Protein AF-A0A972WVD7-F1 (afdb_monomer)

pLDDT: mean 78.15, std 14.5, range [39.5, 92.31]

Structure (mmCIF, N/CA/C/O backbone):
data_AF-A0A972WVD7-F1
#
_entry.id   AF-A0A972WVD7-F1
#
loop_
_atom_site.group_PDB
_atom_site.id
_atom_site.type_symbol
_atom_site.label_atom_id
_atom_site.label_alt_id
_atom_site.label_comp_id
_atom_site.label_asym_id
_atom_site.label_entity_id
_atom_site.label_seq_id
_atom_site.pdbx_PDB_ins_code
_atom_site.Cartn_x
_atom_site.Cartn_y
_atom_site.Cartn_z
_atom_site.occupancy
_atom_site.B_iso_or_equiv
_atom_site.auth_seq_id
_atom_site.auth_comp_id
_atom_site.auth_asym_id
_atom_site.auth_atom_id
_atom_site.pdbx_PDB_model_num
ATOM 1 N N . GLU A 1 1 ? -7.934 10.487 8.798 1.00 73.00 1 GLU A N 1
ATOM 2 C CA . GLU A 1 1 ? -6.729 9.650 8.626 1.00 73.00 1 GLU A CA 1
ATOM 3 C C . GLU A 1 1 ? -6.950 8.704 7.460 1.00 73.00 1 GLU A C 1
ATOM 5 O O . GLU A 1 1 ? -8.036 8.141 7.373 1.00 73.00 1 GLU A O 1
ATOM 10 N N . TRP A 1 2 ? -5.970 8.592 6.565 1.00 85.56 2 TRP A N 1
ATOM 11 C CA . TRP A 1 2 ? -6.013 7.792 5.338 1.00 85.56 2 TRP A CA 1
ATOM 12 C C . TRP A 1 2 ? -4.784 6.885 5.298 1.00 85.56 2 TRP A C 1
ATOM 14 O O . TRP A 1 2 ? -3.718 7.300 5.753 1.00 85.56 2 TRP A O 1
ATOM 24 N N . PHE A 1 3 ? -4.922 5.665 4.780 1.00 85.94 3 PHE A N 1
ATOM 25 C CA . PHE A 1 3 ? -3.833 4.691 4.740 1.00 85.94 3 PHE A CA 1
ATOM 26 C C . PHE A 1 3 ? -3.684 4.082 3.347 1.00 85.94 3 PHE A C 1
ATOM 28 O O . PHE A 1 3 ? -4.654 3.599 2.766 1.00 85.94 3 PHE A O 1
ATOM 35 N N . ILE A 1 4 ? -2.454 4.081 2.836 1.00 86.38 4 ILE A N 1
ATOM 36 C CA . ILE A 1 4 ? -2.095 3.482 1.550 1.00 86.38 4 ILE A CA 1
ATOM 37 C C . ILE A 1 4 ? -0.870 2.596 1.793 1.00 86.38 4 ILE A C 1
ATOM 39 O O . ILE A 1 4 ? 0.201 3.125 2.106 1.00 86.38 4 ILE A O 1
ATOM 43 N N . PRO A 1 5 ? -0.990 1.262 1.699 1.00 82.25 5 PRO A N 1
ATOM 44 C CA . PRO A 1 5 ? 0.173 0.395 1.753 1.00 82.25 5 PRO A CA 1
ATOM 45 C C . PRO A 1 5 ? 1.001 0.594 0.478 1.00 82.25 5 PRO A C 1
ATOM 47 O O . PRO A 1 5 ? 0.522 0.352 -0.624 1.00 82.25 5 PRO A O 1
ATOM 50 N N . ILE A 1 6 ? 2.251 1.023 0.642 1.00 77.88 6 ILE A N 1
ATOM 51 C CA . ILE A 1 6 ? 3.231 1.142 -0.440 1.00 77.88 6 ILE A CA 1
ATOM 52 C C . ILE A 1 6 ? 4.359 0.140 -0.196 1.00 77.88 6 ILE A C 1
ATOM 54 O O . ILE A 1 6 ? 4.836 0.020 0.931 1.00 77.88 6 ILE A O 1
ATOM 58 N N . HIS A 1 7 ? 4.785 -0.542 -1.263 1.00 73.44 7 HIS A N 1
ATOM 59 C CA . HIS A 1 7 ? 5.842 -1.562 -1.297 1.00 73.44 7 HIS A CA 1
ATOM 60 C C . HIS A 1 7 ? 5.420 -2.990 -0.891 1.00 73.44 7 HIS A C 1
ATOM 62 O O . HIS A 1 7 ? 4.847 -3.241 0.168 1.00 73.44 7 HIS A O 1
ATOM 68 N N . GLY A 1 8 ? 5.827 -3.960 -1.717 1.00 74.75 8 GLY A N 1
ATOM 69 C CA . GLY A 1 8 ? 5.673 -5.396 -1.480 1.00 74.75 8 GLY A CA 1
ATOM 70 C C . GLY A 1 8 ? 4.841 -6.091 -2.553 1.00 74.75 8 GLY A C 1
ATOM 71 O O . GLY A 1 8 ? 4.152 -5.456 -3.342 1.00 74.75 8 GLY A O 1
ATOM 72 N N . GLU A 1 9 ? 4.902 -7.421 -2.586 1.00 81.44 9 GLU A N 1
ATOM 73 C CA . GLU A 1 9 ? 3.945 -8.199 -3.371 1.00 81.44 9 GLU A CA 1
ATOM 74 C C . GLU A 1 9 ? 2.519 -7.971 -2.851 1.00 81.44 9 GLU A C 1
ATOM 76 O O . GLU A 1 9 ? 2.316 -7.638 -1.681 1.00 81.44 9 GLU A O 1
ATOM 81 N N . TYR A 1 10 ? 1.520 -8.236 -3.694 1.00 83.19 10 TYR A N 1
ATOM 82 C CA . TYR A 1 10 ? 0.101 -8.064 -3.367 1.00 83.19 10 TYR A CA 1
ATOM 83 C C . TYR A 1 10 ? -0.290 -8.617 -1.986 1.00 83.19 10 TYR A C 1
ATOM 85 O O . TYR A 1 10 ? -1.013 -7.979 -1.223 1.00 83.19 10 TYR A O 1
ATOM 93 N N . ARG A 1 11 ? 0.261 -9.776 -1.606 1.00 85.81 11 ARG A N 1
ATOM 94 C CA . ARG A 1 11 ? -0.012 -10.422 -0.311 1.00 85.81 11 ARG A CA 1
ATOM 95 C C . ARG A 1 11 ? 0.449 -9.579 0.882 1.00 85.81 11 ARG A C 1
ATOM 97 O O . ARG A 1 11 ? -0.238 -9.548 1.898 1.00 85.81 11 ARG A O 1
ATOM 104 N N . HIS A 1 12 ? 1.576 -8.878 0.759 1.00 85.88 12 HIS A N 1
ATOM 105 C CA . HIS A 1 12 ? 2.060 -7.969 1.798 1.00 85.88 12 HIS A CA 1
ATOM 106 C C . HIS A 1 12 ? 1.146 -6.750 1.932 1.00 85.88 12 HIS A C 1
ATOM 108 O O . HIS A 1 12 ? 0.848 -6.331 3.048 1.00 85.88 12 HIS A O 1
ATOM 114 N N . MET A 1 13 ? 0.644 -6.221 0.814 1.00 86.62 13 MET A N 1
ATOM 115 C CA . MET A 1 13 ? -0.267 -5.076 0.831 1.00 86.62 13 MET A CA 1
ATOM 116 C C . MET A 1 13 ? -1.623 -5.422 1.465 1.00 86.62 13 MET A C 1
ATOM 118 O O . MET A 1 13 ? -2.170 -4.629 2.236 1.00 86.62 13 MET A O 1
ATOM 122 N N . VAL A 1 14 ? -2.137 -6.630 1.213 1.00 87.12 14 VAL A N 1
ATOM 123 C CA . VAL A 1 14 ? -3.353 -7.146 1.864 1.00 87.12 14 VAL A CA 1
ATOM 124 C C . VAL A 1 14 ? -3.146 -7.299 3.372 1.00 87.12 14 VAL A C 1
ATOM 126 O O . VAL A 1 14 ? -3.949 -6.782 4.146 1.00 87.12 14 VAL A O 1
ATOM 129 N N . ALA A 1 15 ? -2.045 -7.921 3.804 1.00 88.50 15 ALA A N 1
ATOM 130 C CA . ALA A 1 15 ? -1.742 -8.072 5.228 1.00 88.50 15 ALA A CA 1
ATOM 131 C C . ALA A 1 15 ? -1.583 -6.712 5.937 1.00 88.50 15 ALA A C 1
ATOM 133 O O . ALA A 1 15 ? -2.090 -6.511 7.038 1.00 88.50 15 ALA A O 1
ATOM 134 N N . ASN A 1 16 ? -0.936 -5.742 5.286 1.00 87.62 16 ASN A N 1
ATOM 135 C CA . ASN A 1 16 ? -0.775 -4.394 5.830 1.00 87.62 16 ASN A CA 1
ATOM 136 C C . ASN A 1 16 ? -2.120 -3.644 5.922 1.00 87.62 16 ASN A C 1
ATOM 138 O O . ASN A 1 16 ? -2.382 -2.924 6.882 1.00 87.62 16 ASN A O 1
ATOM 142 N N . THR A 1 17 ? -3.018 -3.872 4.960 1.00 88.00 17 THR A N 1
ATOM 143 C CA . THR A 1 17 ? -4.398 -3.362 4.993 1.00 88.00 17 THR A CA 1
ATOM 144 C C . THR A 1 17 ? -5.188 -3.948 6.163 1.00 88.00 17 THR A C 1
ATOM 146 O O . THR A 1 17 ? -5.942 -3.234 6.822 1.00 88.00 17 THR A O 1
ATOM 149 N N . GLU A 1 18 ? -5.029 -5.240 6.450 1.00 89.81 18 GLU A N 1
ATOM 150 C CA . GLU A 1 18 ? -5.657 -5.883 7.609 1.00 89.81 18 GLU A CA 1
ATOM 151 C C . GLU A 1 18 ? -5.130 -5.319 8.929 1.00 89.81 18 GLU A C 1
ATOM 153 O O . GLU A 1 18 ? -5.926 -5.012 9.817 1.00 89.81 18 GLU A O 1
ATOM 158 N N . LEU A 1 19 ? -3.820 -5.085 9.035 1.00 88.94 19 LEU A N 1
ATOM 159 C CA . LEU A 1 19 ? -3.229 -4.415 10.195 1.00 88.94 19 LEU A CA 1
ATOM 160 C C . LEU A 1 19 ? -3.802 -3.007 10.385 1.00 88.94 19 LEU A C 1
ATOM 162 O O . LEU A 1 19 ? -4.213 -2.667 11.491 1.00 88.94 19 LEU A O 1
ATOM 166 N N . ALA A 1 20 ? -3.921 -2.212 9.320 1.00 88.38 20 ALA A N 1
ATOM 167 C CA . ALA A 1 20 ? -4.516 -0.877 9.398 1.00 88.38 20 ALA A CA 1
ATOM 168 C C . ALA A 1 20 ? -5.971 -0.904 9.905 1.00 88.38 20 ALA A C 1
ATOM 170 O O . ALA A 1 20 ? -6.357 -0.057 10.713 1.00 88.38 20 ALA A O 1
ATOM 171 N N . LYS A 1 21 ? -6.766 -1.909 9.506 1.00 88.75 21 LYS A N 1
ATOM 172 C CA . LYS A 1 21 ? -8.128 -2.112 10.035 1.00 88.75 21 LYS A CA 1
ATOM 173 C C . LYS A 1 21 ? -8.117 -2.416 11.534 1.00 88.75 21 LYS A C 1
ATOM 175 O O . LYS A 1 21 ? -8.924 -1.854 12.268 1.00 88.75 21 LYS A O 1
ATOM 180 N N . ILE A 1 22 ? -7.206 -3.278 11.991 1.00 92.31 22 ILE A N 1
ATOM 181 C CA . ILE A 1 22 ? -7.064 -3.640 13.413 1.00 92.31 22 ILE A CA 1
ATOM 182 C C . ILE A 1 22 ? -6.651 -2.422 14.249 1.00 92.31 22 ILE A C 1
ATOM 184 O O . ILE A 1 22 ? -7.145 -2.241 15.358 1.00 92.31 22 ILE A O 1
ATOM 188 N N . MET A 1 23 ? -5.802 -1.553 13.697 1.00 89.75 23 MET A N 1
ATOM 189 C CA . MET A 1 23 ? -5.353 -0.314 14.340 1.00 89.75 23 MET A CA 1
ATOM 190 C C . MET A 1 23 ? -6.424 0.791 14.377 1.00 89.75 23 MET A C 1
ATOM 192 O O . MET A 1 23 ? -6.175 1.858 14.932 1.00 89.75 23 MET A O 1
ATOM 196 N N . GLY A 1 24 ? -7.615 0.548 13.818 1.00 90.62 24 GLY A N 1
ATOM 197 C CA . GLY A 1 24 ? -8.756 1.461 13.897 1.00 90.62 24 GLY A CA 1
ATOM 198 C C . GLY A 1 24 ? -8.942 2.376 12.686 1.00 90.62 24 GLY A C 1
ATOM 199 O O . GLY A 1 24 ? -9.817 3.243 12.715 1.00 90.62 24 GLY A O 1
ATOM 200 N N . VAL A 1 25 ? -8.185 2.185 11.600 1.00 88.88 25 VAL A N 1
ATOM 201 C CA . VAL A 1 25 ? -8.425 2.926 10.355 1.00 88.88 25 VAL A CA 1
ATOM 202 C C . VAL A 1 25 ? -9.725 2.426 9.725 1.00 88.88 25 VAL A C 1
ATOM 204 O O . VAL A 1 25 ? -9.896 1.234 9.460 1.00 88.88 25 VAL A O 1
ATOM 207 N N . ALA A 1 26 ? -10.660 3.345 9.468 1.00 88.19 26 ALA A N 1
ATOM 208 C CA . ALA A 1 26 ? -11.920 3.005 8.818 1.00 88.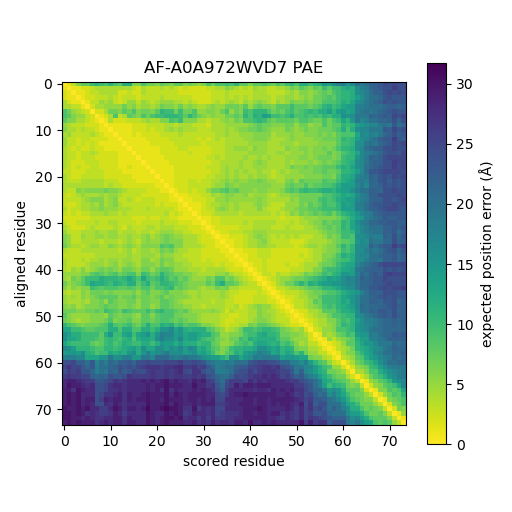19 26 ALA A CA 1
ATOM 209 C C . ALA A 1 26 ? -11.648 2.356 7.444 1.00 88.19 26 ALA A C 1
ATOM 211 O O . ALA A 1 26 ? -10.881 2.922 6.669 1.00 88.19 26 ALA A O 1
ATOM 212 N N . PRO A 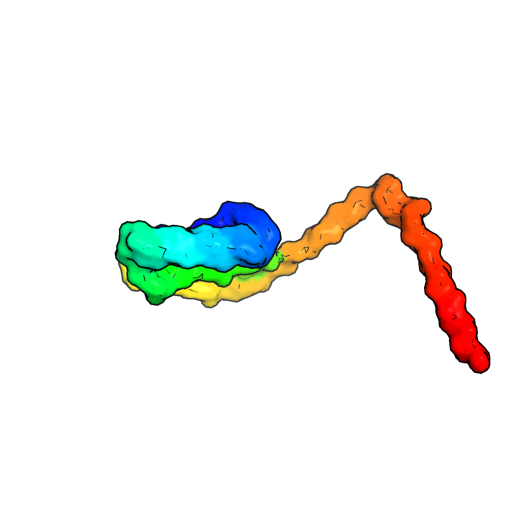1 27 ? -12.300 1.235 7.078 1.00 84.31 27 PRO A N 1
ATOM 213 C CA . PRO A 1 27 ? -12.033 0.544 5.812 1.00 84.31 27 PRO A CA 1
ATOM 214 C C . PRO A 1 27 ? -12.194 1.425 4.571 1.00 84.31 27 PRO A C 1
ATOM 216 O O . PRO A 1 27 ? -11.454 1.269 3.610 1.00 84.31 27 PRO A O 1
ATOM 219 N N . ARG A 1 28 ? -13.124 2.389 4.617 1.00 84.94 28 ARG A N 1
ATOM 220 C CA . ARG A 1 28 ? -13.340 3.378 3.547 1.00 84.94 28 ARG A CA 1
ATOM 221 C C . ARG A 1 28 ? -12.157 4.339 3.353 1.00 84.94 28 ARG A C 1
ATOM 223 O O . ARG A 1 28 ? -12.107 5.032 2.350 1.00 84.94 28 ARG A O 1
ATOM 230 N N . ASN A 1 29 ? -11.253 4.400 4.331 1.00 87.25 29 ASN A N 1
ATOM 231 C CA . ASN A 1 29 ? -10.071 5.248 4.321 1.00 87.25 29 ASN A CA 1
ATOM 232 C C . ASN A 1 29 ? -8.784 4.488 3.959 1.00 87.25 29 ASN A C 1
ATOM 234 O O . ASN A 1 29 ? -7.698 5.067 4.037 1.00 87.25 29 ASN A O 1
ATOM 238 N N . ILE A 1 30 ? -8.893 3.205 3.604 1.00 88.94 30 ILE A N 1
ATOM 239 C CA . ILE A 1 30 ? -7.757 2.383 3.194 1.00 88.94 30 ILE A CA 1
ATOM 240 C C . ILE A 1 30 ? -7.851 2.139 1.692 1.00 88.94 30 ILE A C 1
ATOM 242 O O . ILE A 1 30 ? -8.816 1.533 1.228 1.00 88.94 30 ILE A O 1
ATOM 246 N N . LEU A 1 31 ? -6.843 2.587 0.948 1.00 88.25 31 LEU A N 1
ATOM 247 C CA . LEU A 1 31 ? -6.785 2.428 -0.501 1.00 88.25 31 LEU A CA 1
ATOM 248 C C . LEU A 1 31 ? -5.644 1.490 -0.877 1.00 88.25 31 LEU A C 1
ATOM 250 O O . LEU A 1 31 ? -4.477 1.800 -0.651 1.00 88.25 31 LEU A O 1
ATOM 254 N N . LEU A 1 32 ? -5.987 0.342 -1.455 1.00 86.94 32 LEU A N 1
ATOM 255 C CA . LEU A 1 32 ? -5.019 -0.617 -1.974 1.00 86.94 32 LEU A CA 1
ATOM 256 C C . LEU A 1 32 ? -4.668 -0.233 -3.415 1.00 86.94 32 LEU A C 1
ATOM 258 O O . LEU A 1 32 ? -5.523 -0.359 -4.284 1.00 86.94 32 LEU A O 1
ATOM 262 N N . CYS A 1 33 ? -3.443 0.232 -3.651 1.00 84.69 33 CYS A N 1
ATOM 263 C CA . CYS A 1 33 ? -2.990 0.686 -4.969 1.00 84.69 33 CYS A CA 1
ATOM 264 C C . CYS A 1 33 ? -1.967 -0.285 -5.560 1.00 84.69 33 CYS A C 1
ATOM 266 O O . CYS A 1 33 ? -1.176 -0.877 -4.823 1.00 84.69 33 CYS A O 1
ATOM 268 N N . GLU A 1 34 ? -1.961 -0.417 -6.882 1.00 81.06 34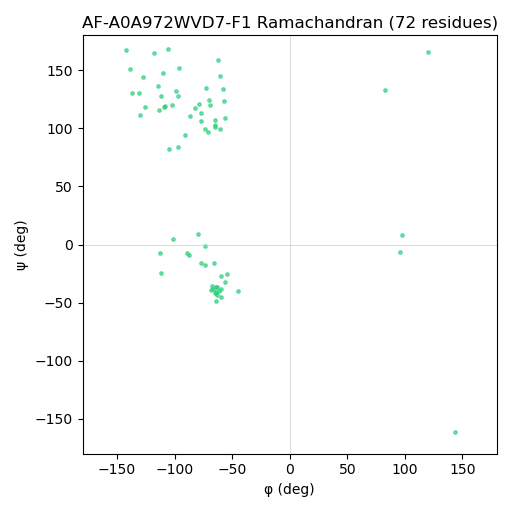 GLU A N 1
ATOM 269 C CA . GLU A 1 34 ? -0.940 -1.136 -7.640 1.00 81.06 34 GLU A CA 1
ATOM 270 C C . GLU A 1 34 ? 0.007 -0.173 -8.368 1.00 81.06 34 GLU A C 1
ATOM 272 O O . GLU A 1 34 ? -0.245 1.029 -8.495 1.00 81.06 34 GLU A O 1
ATOM 277 N N . ASP A 1 35 ? 1.113 -0.717 -8.882 1.00 82.31 35 ASP A N 1
ATOM 278 C CA . ASP A 1 35 ? 2.040 0.044 -9.710 1.00 82.31 35 ASP A CA 1
ATOM 279 C C . ASP A 1 35 ? 1.316 0.637 -10.928 1.00 82.31 35 ASP A C 1
ATOM 281 O O . ASP A 1 35 ? 0.700 -0.055 -11.752 1.00 82.31 35 ASP A O 1
ATOM 285 N N . GLY A 1 36 ? 1.431 1.958 -11.034 1.00 82.44 36 GLY A N 1
ATOM 286 C CA . GLY A 1 36 ? 0.809 2.751 -12.080 1.00 82.44 36 GLY A CA 1
ATOM 287 C C . GLY A 1 36 ? -0.532 3.364 -11.694 1.00 82.44 36 GLY A C 1
ATOM 288 O O . GLY A 1 36 ? -1.025 4.178 -12.465 1.00 82.44 36 GLY A O 1
ATOM 289 N N . ASP A 1 37 ? -1.114 3.060 -10.537 1.00 88.06 37 ASP A N 1
ATOM 290 C CA . ASP A 1 37 ? -2.338 3.737 -10.106 1.00 88.06 37 ASP A CA 1
ATOM 291 C C . ASP A 1 37 ? -2.048 5.181 -9.674 1.00 88.06 37 ASP A C 1
ATOM 293 O O . ASP A 1 37 ? -1.090 5.470 -8.953 1.00 88.06 37 ASP A O 1
ATOM 297 N N . VAL A 1 38 ? -2.889 6.108 -10.128 1.00 88.88 38 VAL A N 1
ATOM 298 C CA . VAL A 1 38 ? -2.864 7.513 -9.716 1.00 88.88 38 VAL A CA 1
ATOM 299 C C . VAL A 1 38 ? -3.897 7.702 -8.621 1.00 88.88 38 VAL A C 1
ATOM 301 O O . VAL A 1 38 ? -5.067 7.364 -8.796 1.00 88.88 38 VAL A O 1
ATOM 304 N N . VAL A 1 39 ? -3.467 8.275 -7.503 1.00 89.25 39 VAL A N 1
ATOM 305 C CA . VAL A 1 39 ? -4.314 8.521 -6.338 1.00 89.25 39 VAL A CA 1
ATOM 306 C C . VAL A 1 39 ? -4.514 10.018 -6.161 1.00 89.25 39 VAL A C 1
ATOM 308 O O . VAL A 1 39 ? -3.546 10.776 -6.093 1.00 89.25 39 VAL A O 1
ATOM 311 N N . GLU A 1 40 ? -5.768 10.439 -6.051 1.00 88.81 40 GLU A N 1
ATOM 312 C CA . GLU A 1 40 ? -6.155 11.815 -5.766 1.00 88.81 40 GLU A CA 1
ATOM 313 C C . GLU A 1 40 ? -6.552 11.953 -4.296 1.00 88.81 40 GLU A C 1
ATOM 315 O O . GLU A 1 40 ? -7.480 11.302 -3.810 1.00 88.81 40 GLU A O 1
ATOM 320 N N . LEU A 1 41 ? -5.837 12.822 -3.581 1.00 86.62 41 LEU A N 1
ATOM 321 C CA . LEU A 1 41 ? -6.101 13.138 -2.183 1.00 86.62 41 LEU A CA 1
ATOM 322 C C . LEU A 1 41 ? -6.673 14.555 -2.082 1.00 86.62 41 LEU A C 1
ATOM 324 O O . LEU A 1 41 ? -5.998 15.530 -2.402 1.00 86.62 41 LEU A O 1
ATOM 328 N N . ASN A 1 42 ? -7.900 14.660 -1.582 1.00 84.00 42 ASN A N 1
ATOM 329 C CA . ASN A 1 42 ? -8.585 15.911 -1.273 1.00 84.00 42 ASN A CA 1
ATOM 330 C C . ASN A 1 42 ? -8.887 15.985 0.234 1.00 84.00 42 ASN A C 1
ATOM 332 O O . ASN A 1 42 ? -8.883 14.972 0.929 1.00 84.00 42 ASN A O 1
ATOM 336 N N . GLU A 1 43 ? -9.233 17.167 0.757 1.00 82.06 43 GLU A N 1
ATOM 337 C CA . GLU A 1 43 ? -9.528 17.360 2.196 1.00 82.06 43 GLU A CA 1
ATOM 338 C C . GLU A 1 43 ? -10.613 16.415 2.745 1.00 82.06 43 GLU A C 1
ATOM 340 O O . GLU A 1 43 ? -10.644 16.119 3.939 1.00 82.06 43 GLU A O 1
ATOM 345 N N . LYS A 1 44 ? -11.512 15.939 1.874 1.00 82.31 44 LYS A N 1
ATOM 346 C CA . LYS A 1 44 ? -12.654 15.093 2.242 1.00 82.31 44 LYS A CA 1
ATOM 347 C C . LYS A 1 44 ? -12.564 13.661 1.720 1.00 82.31 44 LYS A C 1
ATOM 349 O O . LYS A 1 44 ? -13.177 12.789 2.328 1.00 82.31 44 LYS A O 1
ATOM 354 N N . ASN A 1 45 ? -11.815 13.423 0.640 1.00 82.62 45 ASN A N 1
ATOM 355 C CA . ASN A 1 45 ? -11.863 12.174 -0.122 1.00 82.62 45 ASN A CA 1
ATOM 356 C C . ASN A 1 45 ? -10.466 11.706 -0.544 1.00 82.62 45 ASN A C 1
ATOM 358 O O . ASN A 1 45 ? -9.579 12.519 -0.798 1.00 82.62 45 ASN A O 1
ATOM 362 N N . LEU A 1 46 ? -10.329 10.392 -0.683 1.00 84.94 46 LEU A N 1
ATOM 363 C CA . LEU A 1 46 ? -9.198 9.699 -1.286 1.00 84.94 46 LEU A CA 1
ATOM 364 C C . LEU A 1 46 ? -9.771 8.792 -2.382 1.00 84.94 46 LEU A C 1
ATOM 366 O O . LEU A 1 46 ? -10.587 7.929 -2.058 1.00 84.94 46 LEU A O 1
ATOM 370 N N . ASP A 1 47 ? -9.393 9.004 -3.642 1.00 83.62 47 ASP A N 1
ATOM 371 C CA . ASP A 1 47 ? -9.959 8.267 -4.782 1.00 83.62 47 ASP A CA 1
ATOM 372 C C . ASP A 1 47 ? -8.906 7.949 -5.858 1.00 83.62 47 ASP A C 1
ATOM 374 O O . ASP A 1 47 ? -7.796 8.488 -5.844 1.00 83.62 47 ASP A O 1
ATOM 378 N N . PHE A 1 48 ? -9.248 7.067 -6.795 1.00 86.31 48 PHE A N 1
ATOM 379 C CA . PHE A 1 48 ? -8.416 6.753 -7.954 1.00 86.31 48 PHE A CA 1
ATOM 380 C C . PHE A 1 48 ? -8.618 7.793 -9.066 1.00 86.31 48 PHE A C 1
ATOM 382 O O . PHE A 1 48 ? -9.698 7.903 -9.640 1.00 86.31 48 PHE A O 1
ATOM 389 N N . GLY A 1 49 ? -7.553 8.521 -9.410 1.00 85.94 49 GLY A N 1
ATOM 390 C CA . GLY A 1 49 ? -7.538 9.528 -10.481 1.00 85.94 49 GLY A CA 1
ATOM 391 C C . GLY A 1 49 ? -7.213 8.970 -11.870 1.00 85.94 49 GLY A C 1
ATOM 392 O O . GLY A 1 49 ? -7.314 9.676 -12.872 1.00 85.94 49 GLY A O 1
ATOM 393 N N . GLY A 1 50 ? -6.807 7.701 -11.963 1.00 86.06 50 GLY A N 1
ATOM 394 C CA . GLY A 1 50 ? -6.492 7.042 -13.229 1.00 86.06 50 GLY A CA 1
ATOM 395 C C . GLY A 1 50 ? -5.327 6.069 -13.118 1.00 86.06 50 GLY A C 1
ATOM 396 O O . GLY A 1 50 ? -4.965 5.636 -12.027 1.00 86.06 50 GLY A O 1
ATOM 397 N N . ARG A 1 51 ? -4.731 5.726 -14.264 1.00 87.12 51 ARG A N 1
ATOM 398 C CA . ARG A 1 51 ? -3.580 4.824 -14.341 1.00 87.12 51 ARG A CA 1
ATOM 399 C C . ARG A 1 51 ? -2.540 5.356 -15.320 1.00 87.12 51 ARG A C 1
ATOM 401 O O . ARG A 1 51 ? -2.872 5.683 -16.459 1.00 87.12 51 ARG A O 1
ATOM 408 N N . ILE A 1 52 ? -1.288 5.419 -14.890 1.00 87.88 52 ILE A N 1
ATOM 409 C CA . ILE A 1 52 ? -0.127 5.675 -15.738 1.00 87.88 52 ILE A CA 1
ATOM 410 C C . ILE A 1 52 ? 0.538 4.351 -16.147 1.00 87.88 52 ILE A C 1
ATOM 412 O O . ILE A 1 52 ? 0.478 3.368 -15.404 1.00 87.88 52 ILE A O 1
ATOM 416 N N . PRO A 1 53 ? 1.201 4.297 -17.316 1.00 82.56 53 PRO A N 1
ATOM 417 C CA . PRO A 1 53 ? 1.976 3.128 -17.706 1.00 82.56 53 PRO A CA 1
ATOM 418 C C . PRO A 1 53 ? 3.159 2.927 -16.748 1.00 82.56 53 PRO A C 1
ATOM 420 O O . PRO A 1 53 ? 4.137 3.672 -16.789 1.00 82.56 53 PRO A O 1
ATOM 423 N N . ALA A 1 54 ? 3.071 1.911 -15.894 1.00 78.75 54 ALA A N 1
A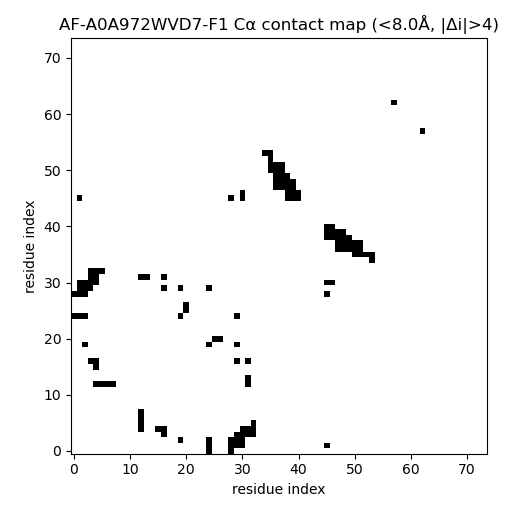TOM 424 C CA . ALA A 1 54 ? 4.168 1.443 -15.054 1.00 78.75 54 ALA A CA 1
ATOM 425 C C . ALA A 1 54 ? 4.706 0.136 -15.643 1.00 78.75 54 ALA A C 1
ATOM 427 O O . ALA A 1 54 ? 4.294 -0.961 -15.271 1.00 78.75 54 ALA A O 1
ATOM 428 N N . GLU A 1 55 ? 5.577 0.256 -16.644 1.00 76.88 55 GLU A N 1
ATOM 429 C CA . GLU A 1 55 ? 6.141 -0.898 -17.340 1.00 76.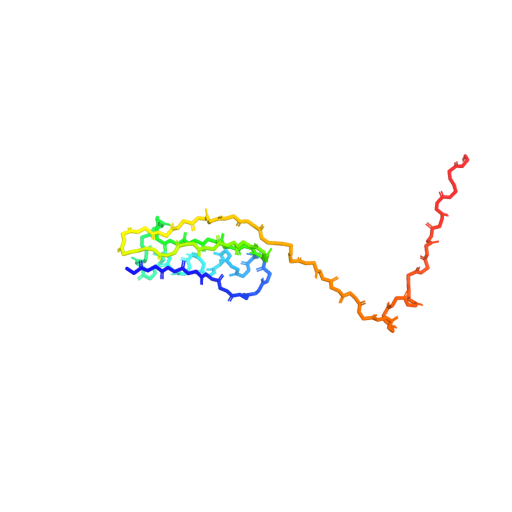88 55 GLU A CA 1
ATOM 430 C C . GLU A 1 55 ? 7.540 -1.221 -16.808 1.00 76.88 55 GLU A C 1
ATOM 432 O O . GLU A 1 55 ? 8.399 -0.347 -16.666 1.00 76.88 55 GLU A O 1
ATOM 437 N N . PHE A 1 56 ? 7.788 -2.498 -16.509 1.00 78.19 56 PHE A N 1
ATOM 438 C CA . PHE A 1 56 ? 9.091 -2.937 -16.024 1.00 78.19 56 PHE A CA 1
ATOM 439 C C . PHE A 1 56 ? 10.090 -3.019 -17.184 1.00 78.19 56 PHE A C 1
ATOM 441 O O . PHE A 1 56 ? 10.054 -3.947 -17.997 1.00 78.19 56 PHE A O 1
ATOM 448 N N . ILE A 1 57 ? 11.017 -2.062 -17.254 1.00 83.44 57 ILE A N 1
ATOM 449 C CA . ILE A 1 57 ? 12.092 -2.084 -18.249 1.00 83.44 57 ILE A CA 1
ATOM 450 C C . ILE A 1 57 ? 13.153 -3.096 -17.818 1.00 83.44 57 ILE A C 1
ATOM 452 O O . ILE A 1 57 ? 13.875 -2.909 -16.838 1.00 83.44 57 ILE A O 1
ATOM 456 N N . VAL A 1 58 ? 13.286 -4.171 -18.595 1.00 83.06 58 VAL A N 1
ATOM 457 C CA . VAL A 1 58 ? 14.338 -5.169 -18.388 1.00 83.06 58 VAL A CA 1
ATOM 458 C C . VAL A 1 58 ? 15.659 -4.638 -18.958 1.00 83.06 58 VAL A C 1
ATOM 460 O O . VAL A 1 58 ? 15.737 -4.390 -20.168 1.00 83.06 58 VAL A O 1
ATOM 463 N N . PRO A 1 59 ? 16.727 -4.508 -18.147 1.00 79.19 59 PRO A N 1
ATOM 464 C CA . PRO A 1 59 ? 18.011 -4.025 -18.633 1.00 79.19 59 PRO A CA 1
ATOM 465 C C . PRO A 1 59 ? 18.570 -4.941 -19.736 1.00 79.19 59 PRO A C 1
ATOM 467 O O . PRO A 1 59 ? 18.429 -6.167 -19.671 1.00 79.19 59 PRO A O 1
ATOM 470 N N . PRO A 1 60 ? 19.261 -4.377 -20.743 1.00 75.62 60 PRO A N 1
ATOM 471 C CA . PRO A 1 60 ? 19.633 -5.091 -21.968 1.00 75.62 60 PRO A CA 1
ATOM 472 C C . PRO A 1 60 ? 20.521 -6.324 -21.730 1.00 75.62 60 PRO A C 1
AT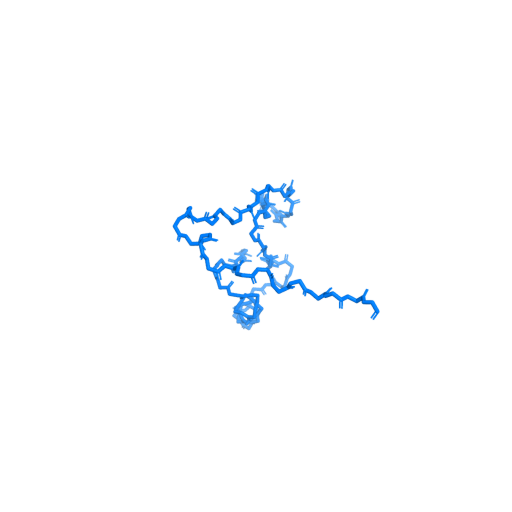OM 474 O O . PRO A 1 60 ? 20.450 -7.299 -22.478 1.00 75.62 60 PRO A O 1
ATOM 477 N N . LYS A 1 61 ? 21.308 -6.349 -20.646 1.00 65.12 61 LYS A N 1
ATOM 478 C CA . LYS A 1 61 ? 22.157 -7.503 -20.292 1.00 65.12 61 LYS A CA 1
ATOM 479 C C . LYS A 1 61 ? 21.381 -8.709 -19.742 1.00 65.12 61 LYS A C 1
ATOM 481 O O . LYS A 1 61 ? 21.911 -9.814 -19.765 1.00 65.12 61 LYS A O 1
ATOM 486 N N . ALA A 1 62 ? 20.134 -8.534 -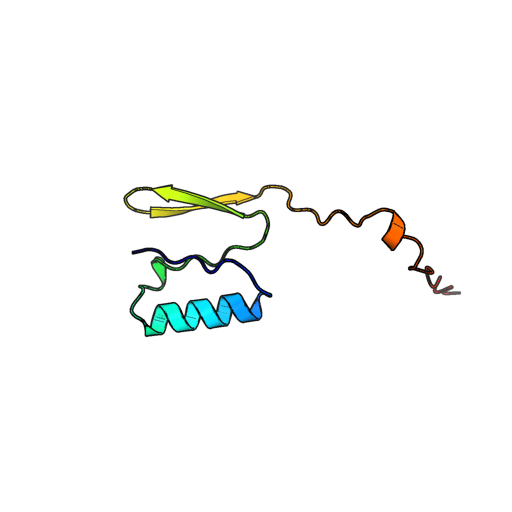19.301 1.00 61.75 62 ALA A N 1
ATOM 487 C CA . ALA A 1 62 ? 19.286 -9.622 -18.804 1.00 61.75 62 ALA A CA 1
ATOM 488 C C . ALA A 1 62 ? 18.459 -10.308 -19.914 1.00 61.75 62 ALA A C 1
ATOM 490 O O . ALA A 1 62 ? 17.838 -11.345 -19.681 1.00 61.75 62 ALA A O 1
ATOM 491 N N . GLN A 1 63 ? 18.466 -9.771 -21.141 1.00 58.38 63 GLN A N 1
ATOM 492 C CA . GLN A 1 63 ? 17.686 -10.313 -22.263 1.00 58.38 63 GLN A CA 1
ATOM 493 C C . GLN A 1 63 ? 18.315 -11.577 -22.890 1.00 58.38 63 GLN A C 1
ATOM 495 O O . GLN A 1 63 ? 17.623 -12.342 -23.560 1.00 58.38 63 GLN A O 1
ATOM 500 N N . HIS A 1 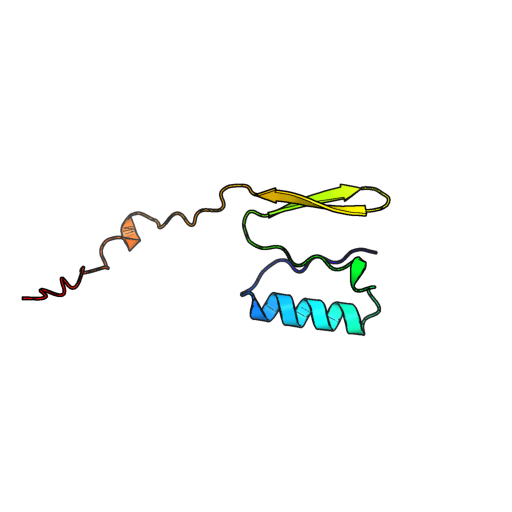64 ? 19.596 -11.856 -22.619 1.00 52.69 64 HIS A N 1
ATOM 501 C CA . HIS A 1 64 ? 20.355 -12.961 -23.229 1.00 52.69 64 HIS A CA 1
ATOM 502 C C . HIS A 1 64 ? 20.095 -14.361 -22.625 1.00 52.69 64 HIS A C 1
ATOM 504 O O . HIS A 1 64 ? 20.787 -15.314 -22.972 1.00 52.69 64 HIS A O 1
ATOM 510 N N . GLY A 1 65 ? 19.094 -14.524 -21.751 1.00 55.19 65 GLY A N 1
ATOM 511 C CA . GLY A 1 65 ? 18.840 -15.789 -21.041 1.00 55.19 65 GLY A CA 1
ATOM 512 C C . GLY A 1 65 ? 17.553 -16.545 -21.392 1.00 55.19 65 GLY A C 1
ATOM 513 O O . GLY A 1 65 ? 17.374 -17.665 -20.919 1.00 55.19 65 GLY A O 1
ATOM 514 N N . ARG A 1 66 ? 16.627 -15.997 -22.193 1.00 51.56 66 ARG A N 1
ATOM 515 C CA . ARG A 1 66 ? 15.374 -16.709 -22.523 1.00 51.56 66 ARG A CA 1
ATOM 516 C C . ARG A 1 66 ? 15.474 -17.416 -23.870 1.00 51.56 66 ARG A C 1
ATOM 518 O O . ARG A 1 66 ? 15.008 -16.915 -24.889 1.00 51.56 66 ARG A O 1
ATOM 525 N N . SER A 1 67 ? 16.037 -18.625 -23.852 1.00 45.69 67 SER A N 1
ATOM 526 C CA . SER A 1 67 ? 15.835 -19.600 -24.928 1.00 45.69 67 SER A CA 1
ATOM 527 C C . SER A 1 67 ? 14.331 -19.834 -25.101 1.00 45.69 67 SER A C 1
ATOM 529 O O . SER A 1 67 ? 13.669 -20.410 -24.233 1.00 45.69 67 SER A O 1
ATOM 531 N N . LYS A 1 68 ? 13.760 -19.343 -26.206 1.00 47.53 68 LYS A N 1
ATOM 532 C CA . LYS A 1 68 ? 12.390 -19.675 -26.600 1.00 47.53 68 LYS A CA 1
ATOM 533 C C . LYS A 1 68 ? 12.350 -21.171 -26.922 1.00 47.53 68 LYS A C 1
ATOM 535 O O . LYS A 1 68 ? 12.734 -21.572 -28.019 1.00 47.53 68 LYS A O 1
ATOM 540 N N . LYS A 1 69 ? 11.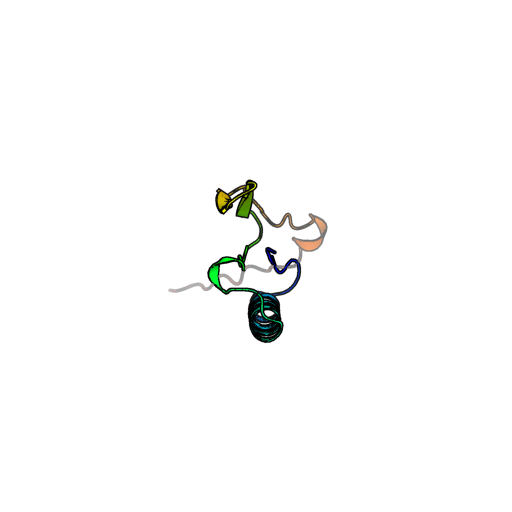857 -22.002 -25.995 1.00 43.53 69 LYS A N 1
ATOM 541 C CA . LYS A 1 69 ? 11.406 -23.363 -26.325 1.00 43.53 69 LYS A CA 1
ATOM 542 C C . LYS A 1 69 ? 10.264 -23.236 -27.335 1.00 43.53 69 LYS A C 1
ATOM 544 O O . LYS A 1 69 ? 9.132 -22.941 -26.967 1.00 43.53 69 LYS A O 1
ATOM 549 N N . LYS A 1 70 ? 10.578 -23.425 -28.618 1.00 45.69 70 LYS A N 1
ATOM 550 C CA . LYS A 1 70 ? 9.584 -23.669 -29.663 1.00 45.69 70 LYS A CA 1
ATOM 551 C C . LYS A 1 70 ? 8.923 -25.014 -29.359 1.00 45.69 70 LYS A C 1
ATOM 553 O O . LYS A 1 70 ? 9.516 -26.059 -29.607 1.00 45.69 70 LYS A O 1
ATOM 558 N N . THR A 1 71 ? 7.711 -25.000 -28.818 1.00 47.06 71 THR A N 1
ATOM 559 C CA . THR A 1 71 ? 6.814 -26.155 -28.876 1.00 47.06 71 THR A CA 1
ATOM 560 C C . THR A 1 71 ? 6.336 -26.289 -30.316 1.00 47.06 71 THR A C 1
ATOM 562 O O . THR A 1 71 ? 5.442 -25.587 -30.780 1.00 47.06 71 THR A O 1
ATOM 565 N N . ASN A 1 72 ? 7.010 -27.164 -31.056 1.00 41.16 72 ASN A N 1
ATOM 566 C CA . ASN A 1 72 ? 6.587 -27.600 -32.374 1.00 41.16 72 ASN A CA 1
ATOM 567 C C . ASN A 1 72 ? 5.390 -28.542 -32.170 1.00 41.16 72 ASN A C 1
ATOM 569 O O . ASN A 1 72 ? 5.579 -29.692 -31.783 1.00 41.16 72 ASN A O 1
ATOM 573 N N . LYS A 1 73 ? 4.165 -28.039 -32.342 1.00 45.69 73 LYS A N 1
ATOM 574 C CA . LYS A 1 73 ? 2.966 -28.877 -32.437 1.00 45.69 73 LYS A CA 1
ATOM 575 C C . LYS A 1 73 ? 2.755 -29.192 -33.919 1.00 45.69 73 LYS A C 1
ATOM 577 O O . LYS A 1 73 ? 2.210 -28.368 -34.650 1.00 45.69 73 LYS A O 1
ATOM 582 N N . LYS A 1 74 ? 3.272 -30.342 -34.345 1.00 39.50 74 LYS A N 1
ATOM 583 C CA . LYS A 1 74 ? 2.718 -31.116 -35.458 1.00 39.50 74 LYS A CA 1
ATOM 584 C C . LYS A 1 74 ? 1.894 -32.243 -34.858 1.00 39.50 74 LYS A C 1
ATOM 586 O O . LYS A 1 74 ? 2.329 -32.751 -33.801 1.00 39.50 74 LYS A O 1
#

Nearest PDB structures (foldseek):
  5a0v-assembly2_B  TM=9.495E-01  e=2.978E-03  Streptomyces coelicolor A3(2)
  6k6w-assembly2_B  TM=9.147E-01  e=2.978E-03  Staphylococcus epidermidis ATCC 12228
  7wnt-assembly1_A  TM=9.042E-01  e=5.893E-03  Mycobacterium tuberculosis H37Rv
  3zq4-assembly1_E  TM=9.481E-01  e=3.032E-02  Bacillus subtilis subsp. subtilis str. 168

Sequence (74 aa):
EWFIPIHGEYRHMVANTELAKIMGVAPRNILLCEDGDVVELNEKNLDFGGRIPAEFIVPPKAQHGRSKKKTNKK

Foldseek 3Di:
DAEEDDDDDPVVRVVVLVVCVVVPNDNQRYDYDDQFWDWDDDPVDIDTPDGDDPDDDDPPVVPPPDDPPPPDDD

Secondary structure (DSSP, 8-state):
--B---SS-HHHHHHHHHHHHHTT--GGGB----TTEEEEE-SS-EEEEEE--------GGGGGG---------

Radius of gyration: 19.02 Å; Cα contacts (8 Å, |Δi|>4): 66; chains: 1; bounding box: 36×48×50 Å

Solvent-accessible surface area (backbone atoms only — not comparable to full-atom values): 5022 Å² total; per-residue (Å²): 132,74,47,66,60,76,82,74,59,71,70,50,37,52,54,49,49,53,50,42,45,75,75,64,47,56,71,92,37,52,51,89,65,60,89,30,56,35,76,43,81,55,102,88,49,75,48,80,71,49,72,53,94,66,74,88,81,75,59,78,84,69,65,83,70,74,78,78,79,79,81,80,84,126

Mean predicted aligned error: 10.67 Å